Protein AF-A0A4V1TJK2-F1 (afdb_monomer)

Radius of gyration: 17.19 Å; Cα contacts (8 Å, |Δi|>4): 126; chains: 1; bounding box: 42×38×43 Å

pLDDT: mean 94.97, std 5.91, range [53.81, 98.56]

Sequence (138 aa):
MARKPAAELARRMMTILERGEYEVGGRTVSIAHELERAVAATREIDPDTAIAPVVPGARATRIEVTRETTLDAARRLHGEGLAPCALTFASARNPGGGFLNGARAQEESLARSSGLYACLSHRRMYAHHRERHDALYS

Foldseek 3Di:
DDLVVLLVLLVVLVVCLVVQWDDDPNDIDGNNVVLVVLQVPQDDADPPHDDDDDDDDPDDDDDDDDPDQQVRVCVVCVVVVDDDDGDDPDDQADQLPCRNSSDDDNSSVDSSPDSRSSNRPPDPSNVVCVVVVDPVRD

Secondary structure (DSSP, 8-state):
--HHHHHHHHHHHHHHHHHTEEEETTEEEE-HHHHHHHHHH-----TTPPPPPPPPPSSPPP----S--HHHHHHHHHHTT----------SSSTTTTGGGT--SHHHHHHHSSTHHHHHTT-THHHHHHHH--SS--

Nearest PDB structures (foldseek):
  3sih-assembly1_A  TM=9.021E-01  e=3.061E-08  Thermomonospora curvata DSM 43183
  3sij-assembly1_A  TM=8.797E-01  e=1.061E-07  Thermomonospora curvata DSM 43183
  3sii-assembly1_A  TM=8.650E-01  e=1.194E-07  Thermomonospora curvata DSM 43183
  6hel-assembly1_A-2  TM=2.239E-01  e=3.386E+00  Homo sapiens

Mean predicted aligned error: 3.97 Å

Solvent-accessible surface area (backbone atoms only — not comparable to full-atom values): 8543 Å² total; per-residue (Å²): 133,78,40,66,66,44,21,50,44,24,54,52,38,50,52,28,65,75,67,22,36,49,77,56,95,94,38,79,45,76,43,42,70,63,45,52,52,48,40,71,67,54,78,88,80,60,97,82,59,85,74,78,84,87,73,85,71,98,65,86,85,86,85,84,88,76,92,64,52,75,66,56,50,40,50,51,43,37,73,75,74,46,88,69,84,83,89,70,73,65,50,62,60,35,68,33,45,49,19,69,76,17,45,86,54,69,28,18,51,46,32,44,71,50,67,51,34,66,44,44,53,90,50,64,63,31,56,53,44,60,72,65,71,55,90,83,68,131

Structure (mmCIF, N/CA/C/O backbone):
data_AF-A0A4V1TJK2-F1
#
_entry.id   AF-A0A4V1TJK2-F1
#
loop_
_atom_site.group_PDB
_atom_site.id
_atom_site.type_symbol
_atom_site.label_atom_id
_atom_site.label_alt_id
_atom_site.label_comp_id
_atom_site.label_asym_id
_atom_site.label_entity_id
_atom_site.label_seq_id
_atom_site.pdbx_PDB_ins_code
_atom_site.Cartn_x
_atom_site.Cartn_y
_atom_site.Cartn_z
_atom_site.occupancy
_atom_site.B_iso_or_equiv
_atom_site.auth_seq_id
_atom_site.auth_comp_id
_atom_site.auth_asym_id
_atom_site.auth_atom_id
_atom_site.pdbx_PDB_model_num
ATOM 1 N N . MET A 1 1 ? -4.522 22.244 1.497 1.00 53.81 1 MET A N 1
ATOM 2 C CA . MET A 1 1 ? -5.106 21.232 2.417 1.00 53.81 1 MET A CA 1
ATOM 3 C C . MET A 1 1 ? -4.119 20.924 3.543 1.00 53.81 1 MET A C 1
ATOM 5 O O . MET A 1 1 ? -2.932 20.820 3.267 1.00 53.81 1 MET A O 1
ATOM 9 N N . ALA A 1 2 ? -4.572 20.796 4.795 1.00 64.25 2 ALA A N 1
ATOM 10 C CA . ALA A 1 2 ? -3.681 20.627 5.951 1.00 64.25 2 ALA A CA 1
ATOM 11 C C . ALA A 1 2 ? -3.023 19.230 6.007 1.00 64.25 2 ALA A C 1
ATOM 13 O O . ALA A 1 2 ? -3.687 18.213 5.791 1.00 64.25 2 ALA A O 1
ATOM 14 N N . ARG A 1 3 ? -1.721 19.170 6.327 1.00 72.19 3 ARG A N 1
ATOM 15 C CA . ARG A 1 3 ? -0.961 17.911 6.502 1.00 72.19 3 ARG A CA 1
ATOM 16 C C . ARG A 1 3 ? -1.275 17.196 7.826 1.00 72.19 3 ARG A C 1
ATOM 18 O O . ARG A 1 3 ? -1.268 15.970 7.863 1.00 72.19 3 ARG A O 1
ATOM 25 N N . LYS A 1 4 ? -1.623 17.946 8.882 1.00 75.00 4 LYS A N 1
ATOM 26 C CA . LYS A 1 4 ? -1.894 17.411 10.233 1.00 75.00 4 LYS A CA 1
ATOM 27 C C . LYS A 1 4 ? -2.957 16.290 10.261 1.00 75.00 4 LYS A C 1
ATOM 29 O O . LYS A 1 4 ? -2.625 15.220 10.766 1.00 75.00 4 LYS A O 1
ATOM 34 N N . PRO A 1 5 ? -4.143 16.437 9.631 1.00 89.19 5 PRO A N 1
ATOM 35 C CA . PRO A 1 5 ? -5.156 15.375 9.634 1.00 89.19 5 PRO A CA 1
ATOM 36 C C . PRO A 1 5 ? -4.700 14.083 8.942 1.00 89.19 5 PRO A C 1
ATOM 38 O O . PRO A 1 5 ? -5.034 12.986 9.373 1.00 89.19 5 PRO A O 1
ATOM 41 N N . ALA A 1 6 ? -3.906 14.191 7.870 1.00 88.62 6 ALA A N 1
ATOM 42 C CA . ALA A 1 6 ? -3.419 13.016 7.147 1.00 88.62 6 ALA A CA 1
ATOM 43 C C . ALA A 1 6 ? -2.388 12.227 7.972 1.00 88.62 6 ALA A C 1
ATOM 45 O O . ALA A 1 6 ? -2.414 11.000 7.969 1.00 88.62 6 ALA A O 1
ATOM 46 N N . ALA A 1 7 ? -1.520 12.922 8.712 1.00 92.12 7 ALA A N 1
ATOM 47 C CA . ALA A 1 7 ? -0.564 12.287 9.615 1.00 92.12 7 ALA A CA 1
ATOM 48 C C . ALA A 1 7 ? -1.255 11.613 10.819 1.00 92.12 7 ALA A C 1
ATOM 50 O O . ALA A 1 7 ? -0.816 10.563 11.280 1.00 92.12 7 ALA A O 1
ATOM 51 N N . G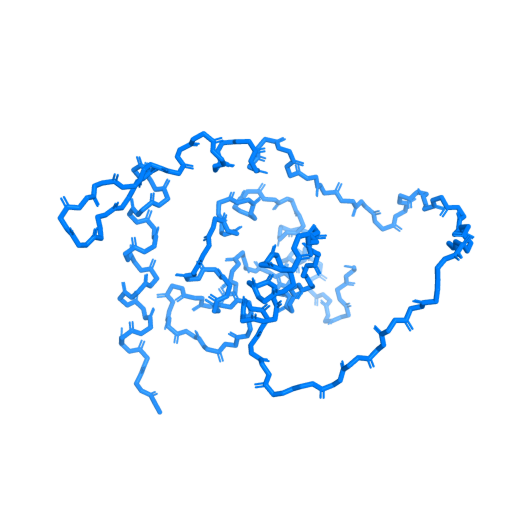LU A 1 8 ? -2.355 12.181 11.324 1.00 94.75 8 GLU A N 1
ATOM 52 C CA . GLU A 1 8 ? -3.165 11.551 12.377 1.00 94.75 8 GLU A CA 1
ATOM 53 C C . GLU A 1 8 ? -3.817 10.252 11.903 1.00 94.75 8 GLU A C 1
ATOM 55 O O . GLU A 1 8 ? -3.751 9.247 12.608 1.00 94.75 8 GLU A O 1
ATOM 60 N N . LEU A 1 9 ? -4.388 10.249 10.695 1.00 94.88 9 LEU A N 1
ATOM 61 C CA . LEU A 1 9 ? -4.925 9.033 10.082 1.00 94.88 9 LEU A CA 1
ATOM 62 C C . LEU A 1 9 ? -3.839 7.972 9.886 1.00 94.88 9 LEU A C 1
ATOM 64 O O . LEU A 1 9 ? -4.075 6.807 10.181 1.00 94.88 9 LEU A O 1
ATOM 68 N N . ALA A 1 10 ? -2.639 8.374 9.459 1.00 95.75 10 ALA A N 1
ATOM 69 C CA . ALA A 1 10 ? -1.513 7.456 9.323 1.00 95.75 10 ALA A CA 1
ATOM 70 C C . ALA A 1 10 ? -1.119 6.818 10.665 1.00 95.75 10 ALA A C 1
ATOM 72 O O . ALA A 1 10 ? -0.953 5.605 10.734 1.00 95.75 10 ALA A O 1
ATOM 73 N N . ARG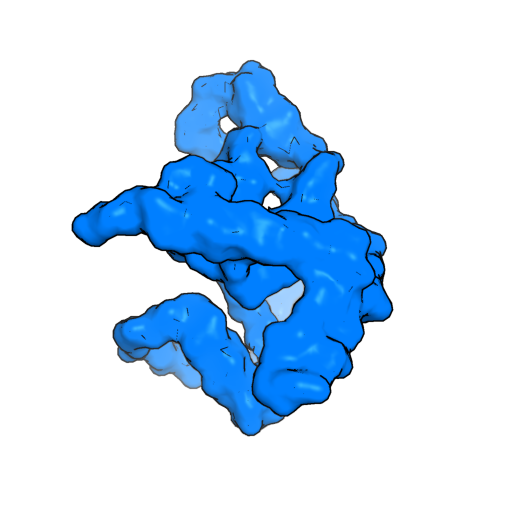 A 1 11 ? -1.048 7.601 11.752 1.00 96.94 11 ARG A N 1
ATOM 74 C CA . ARG A 1 11 ? -0.777 7.062 13.097 1.00 96.94 11 ARG A CA 1
ATOM 75 C C . ARG A 1 11 ? -1.864 6.100 13.572 1.00 96.94 11 ARG A C 1
ATOM 77 O O . ARG A 1 11 ? -1.536 5.047 14.101 1.00 96.94 11 ARG A O 1
ATOM 84 N N . ARG A 1 12 ? -3.143 6.428 13.348 1.00 96.81 12 ARG A N 1
ATOM 85 C CA . ARG A 1 12 ? -4.255 5.513 13.664 1.00 96.81 12 ARG A CA 1
ATOM 86 C C . ARG A 1 12 ? -4.139 4.210 12.883 1.00 96.81 12 ARG A C 1
ATOM 88 O O . ARG A 1 12 ? -4.296 3.150 13.471 1.00 96.81 12 ARG A O 1
ATOM 95 N N . MET A 1 13 ? -3.821 4.289 11.591 1.00 97.62 13 MET A N 1
ATOM 96 C CA . MET A 1 13 ? -3.612 3.103 10.765 1.00 97.62 13 MET A CA 1
ATOM 97 C C . MET A 1 13 ? -2.485 2.229 11.323 1.00 97.62 13 MET A C 1
ATOM 99 O O . MET A 1 13 ? -2.664 1.024 11.422 1.00 97.62 13 MET A O 1
ATOM 103 N N . MET A 1 14 ? -1.370 2.814 11.774 1.00 98.06 14 MET A N 1
ATOM 104 C CA . MET A 1 14 ? -0.297 2.049 12.422 1.00 98.06 14 MET A CA 1
ATOM 105 C C . MET A 1 14 ? -0.776 1.300 13.668 1.00 98.06 14 MET A C 1
ATOM 107 O O . MET A 1 14 ? -0.477 0.119 13.807 1.00 98.06 14 MET A O 1
ATOM 111 N N . THR A 1 15 ? -1.575 1.940 14.526 1.00 98.19 15 THR A N 1
ATOM 112 C CA . THR A 1 15 ? -2.182 1.266 15.685 1.00 98.19 15 THR A CA 1
ATOM 113 C C . THR A 1 15 ? -3.104 0.119 15.266 1.00 98.19 15 THR A C 1
ATOM 115 O O . THR A 1 15 ? -3.107 -0.925 15.909 1.00 98.19 15 THR A O 1
ATOM 118 N N . ILE A 1 16 ? -3.870 0.284 14.185 1.00 98.50 16 ILE A N 1
ATOM 119 C CA . ILE A 1 16 ? -4.744 -0.771 13.648 1.00 98.50 16 ILE A CA 1
ATOM 1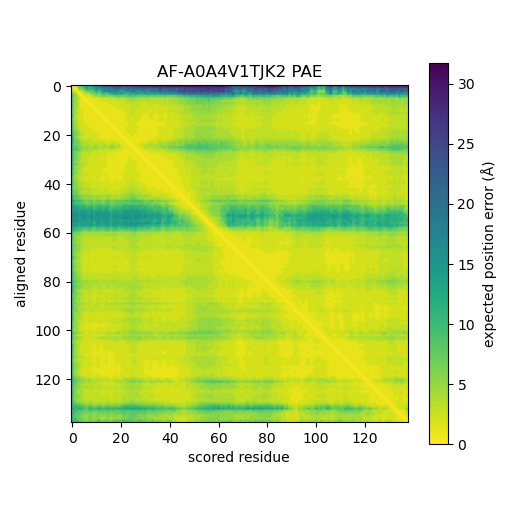20 C C . ILE A 1 16 ? -3.916 -1.952 13.127 1.00 98.50 16 ILE A C 1
ATOM 122 O O . ILE A 1 16 ? -4.264 -3.097 13.393 1.00 98.50 16 ILE A O 1
ATOM 126 N N . LEU A 1 17 ? -2.813 -1.689 12.417 1.00 98.31 17 LEU A N 1
ATOM 127 C CA . LEU A 1 17 ? -1.910 -2.735 11.923 1.00 98.31 17 LEU A CA 1
ATOM 128 C C . LEU A 1 17 ? -1.241 -3.501 13.067 1.00 98.31 17 LEU A C 1
ATOM 130 O O . LEU A 1 17 ? -1.117 -4.716 12.984 1.00 98.31 17 LEU A O 1
ATOM 134 N N . GLU A 1 18 ? -0.833 -2.798 14.123 1.00 98.00 18 GLU A N 1
ATOM 135 C CA . GLU A 1 18 ? -0.211 -3.397 15.307 1.00 98.00 18 GLU A CA 1
ATOM 136 C C . GLU A 1 18 ? -1.196 -4.266 16.099 1.00 98.00 18 GLU A C 1
ATOM 138 O O . GLU A 1 18 ? -0.845 -5.357 16.538 1.00 98.00 18 GLU A O 1
ATOM 143 N N . ARG A 1 19 ? -2.441 -3.803 16.261 1.00 98.12 19 ARG A N 1
ATOM 144 C CA . ARG A 1 19 ? -3.480 -4.545 16.991 1.00 98.12 19 ARG A CA 1
ATOM 145 C C . ARG A 1 19 ? -4.136 -5.647 16.162 1.00 98.12 19 ARG A C 1
ATOM 147 O O . ARG A 1 19 ? -4.681 -6.585 16.729 1.00 98.12 19 ARG A O 1
ATOM 154 N N . GLY A 1 20 ? -4.131 -5.517 14.837 1.00 98.31 20 GLY A N 1
ATOM 155 C CA . GLY A 1 20 ? -4.873 -6.402 13.941 1.00 98.31 20 GLY A CA 1
ATOM 156 C C . GLY A 1 20 ? -6.392 -6.209 14.010 1.00 98.31 20 GLY A C 1
ATOM 157 O O . GLY A 1 20 ? -7.138 -7.101 13.613 1.00 98.31 20 GLY A O 1
ATOM 158 N N . GLU A 1 21 ? -6.872 -5.067 14.504 1.00 98.25 21 GLU A N 1
ATOM 159 C CA . GLU A 1 21 ? -8.299 -4.768 14.646 1.00 98.25 21 GLU A CA 1
ATOM 160 C C . GLU A 1 21 ? -8.577 -3.261 14.732 1.00 98.25 21 GLU A C 1
ATOM 162 O O . GLU A 1 21 ? -7.691 -2.454 15.028 1.00 98.25 21 GLU A O 1
ATOM 167 N N . TYR A 1 22 ? -9.826 -2.872 14.472 1.00 97.81 22 TYR A N 1
ATOM 168 C CA . TYR A 1 22 ? -10.311 -1.504 14.655 1.00 97.81 22 TYR A CA 1
ATOM 169 C C . TYR A 1 22 ? -11.783 -1.474 15.072 1.00 97.81 22 TYR A C 1
ATOM 171 O O . TYR A 1 22 ? -12.533 -2.416 14.827 1.00 97.81 22 TYR A O 1
ATOM 179 N N . GLU A 1 23 ? -12.218 -0.366 15.670 1.00 97.12 23 GLU A N 1
ATOM 180 C CA . GLU A 1 23 ? -13.617 -0.161 16.048 1.00 97.12 23 GLU A CA 1
ATOM 181 C C . GLU A 1 23 ? -14.361 0.704 15.031 1.00 97.12 23 GLU A C 1
ATOM 183 O O . GLU A 1 23 ? -13.874 1.746 14.584 1.00 97.12 23 GLU A O 1
ATOM 188 N N . VAL A 1 24 ? -15.585 0.298 14.696 1.00 95.94 24 VAL A N 1
ATOM 189 C CA . VAL A 1 24 ? -16.498 1.079 13.861 1.00 95.94 24 VAL A CA 1
ATOM 190 C C . VAL A 1 24 ? -17.946 0.835 14.275 1.00 95.94 24 VAL A C 1
ATOM 192 O O . VAL A 1 24 ? -18.424 -0.298 14.322 1.00 95.94 24 VAL A O 1
ATOM 195 N N . GLY A 1 25 ? -18.669 1.913 14.591 1.00 95.12 25 GLY A N 1
ATOM 196 C CA . GLY A 1 25 ? -20.086 1.835 14.965 1.00 95.12 25 GLY A CA 1
ATOM 197 C C . GLY A 1 25 ? -20.359 0.912 16.158 1.00 95.12 25 GLY A C 1
ATOM 198 O O . GLY A 1 25 ? -21.321 0.151 16.120 1.00 95.12 25 GLY A O 1
ATOM 199 N N . GLY A 1 26 ? -19.484 0.925 17.171 1.00 96.06 26 GLY A N 1
ATOM 200 C CA . GLY A 1 26 ? -19.605 0.086 18.370 1.00 96.06 26 GLY A CA 1
ATOM 201 C C . GLY A 1 26 ? -19.268 -1.394 18.161 1.00 96.06 26 GLY A C 1
ATOM 202 O O . GLY A 1 26 ? -19.532 -2.204 19.042 1.00 96.06 26 GLY A O 1
ATOM 203 N N . ARG A 1 27 ? -18.709 -1.763 17.002 1.00 97.19 27 ARG A N 1
ATOM 204 C CA . ARG A 1 27 ? -18.257 -3.125 16.706 1.00 97.19 27 ARG A CA 1
ATOM 205 C C . ARG A 1 27 ? -16.752 -3.148 16.500 1.00 97.19 27 ARG A C 1
ATOM 207 O O . ARG A 1 27 ? -16.222 -2.299 15.783 1.00 97.19 27 ARG A O 1
ATOM 214 N N . THR A 1 28 ? -16.101 -4.157 17.061 1.00 98.00 28 THR A N 1
ATOM 215 C CA . THR A 1 28 ? -14.706 -4.481 16.762 1.00 98.00 28 THR A CA 1
ATOM 216 C C . THR A 1 28 ? -14.648 -5.322 15.495 1.00 98.00 28 THR A C 1
ATOM 218 O O . THR A 1 28 ? -15.328 -6.342 15.379 1.00 98.00 28 THR A O 1
ATOM 221 N N . VAL A 1 29 ? -13.848 -4.881 14.531 1.00 98.31 29 VAL A N 1
ATOM 222 C CA . VAL A 1 29 ? -13.561 -5.598 13.292 1.00 98.31 29 VAL A CA 1
ATOM 223 C C . VAL A 1 29 ? -12.123 -6.081 13.366 1.00 98.31 29 VAL A C 1
ATOM 225 O O . VAL A 1 29 ? -11.196 -5.270 13.346 1.00 98.31 29 VAL A O 1
ATOM 228 N N . SER A 1 30 ? -11.941 -7.398 13.447 1.00 98.38 30 SER A N 1
ATOM 229 C CA . SER A 1 30 ? -10.618 -8.005 13.320 1.00 98.38 30 SER A CA 1
ATOM 230 C C . SER A 1 30 ? -10.211 -8.075 11.849 1.00 98.38 30 SER A C 1
ATOM 232 O O . SER A 1 30 ? -11.031 -8.376 10.983 1.00 98.38 30 SER A O 1
ATOM 234 N N . ILE A 1 31 ? -8.942 -7.777 11.589 1.00 98.44 31 ILE A N 1
ATOM 235 C CA . ILE A 1 31 ? -8.254 -7.938 10.302 1.00 98.44 31 ILE A CA 1
ATOM 236 C C . ILE A 1 31 ? -6.983 -8.786 10.452 1.00 98.44 31 ILE A C 1
ATOM 238 O O . ILE A 1 31 ? -6.189 -8.871 9.517 1.00 98.44 31 ILE A O 1
ATOM 242 N N . ALA A 1 32 ? -6.732 -9.337 11.645 1.00 98.44 32 ALA A N 1
ATOM 243 C CA . ALA A 1 32 ? -5.456 -9.945 12.007 1.00 98.44 32 ALA A CA 1
ATOM 244 C C . ALA A 1 32 ? -5.109 -11.116 11.081 1.00 98.44 32 ALA A C 1
ATOM 246 O O . ALA A 1 32 ? -4.000 -11.179 10.551 1.00 98.44 32 ALA A O 1
ATOM 247 N N . HIS A 1 33 ? -6.085 -11.990 10.819 1.00 98.44 33 HIS A N 1
ATOM 248 C CA . HIS A 1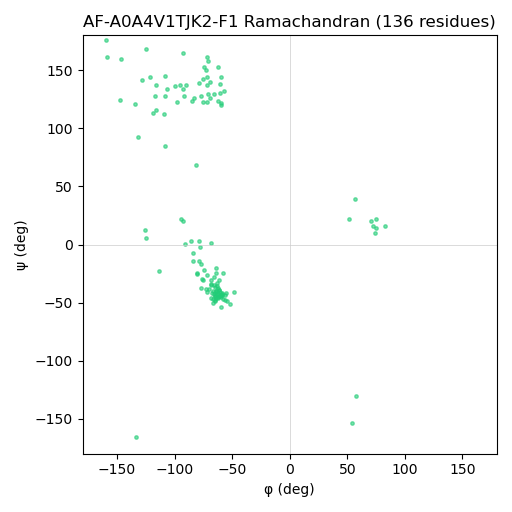 33 ? -5.888 -13.146 9.953 1.00 98.44 33 HIS A CA 1
ATOM 249 C C . HIS A 1 33 ? -5.593 -12.723 8.504 1.00 98.44 33 HIS A C 1
ATOM 251 O O . HIS A 1 33 ? -4.658 -13.234 7.879 1.00 98.44 33 HIS A O 1
ATOM 257 N N . GLU A 1 34 ? -6.383 -11.810 7.943 1.00 98.44 34 GLU A N 1
ATOM 258 C CA . GLU A 1 34 ? -6.209 -11.321 6.576 1.00 98.44 34 GLU A CA 1
ATOM 259 C C . GLU A 1 34 ? -4.878 -10.587 6.414 1.00 98.44 34 GLU A C 1
ATOM 261 O O . GLU A 1 34 ? -4.195 -10.770 5.404 1.00 98.44 34 GLU A O 1
ATOM 266 N N . LEU A 1 35 ? -4.490 -9.796 7.417 1.00 98.56 35 LEU A N 1
ATOM 267 C CA . LEU A 1 35 ? -3.229 -9.069 7.447 1.00 98.56 35 LEU A CA 1
ATOM 268 C C . LEU A 1 35 ? -2.035 -10.025 7.491 1.00 98.56 35 LEU A C 1
ATOM 270 O O . LEU A 1 35 ? -1.129 -9.893 6.670 1.00 98.56 35 LEU A O 1
ATOM 274 N N . GLU A 1 36 ? -2.053 -11.012 8.389 1.00 98.38 36 GLU A N 1
ATOM 275 C CA . GLU A 1 36 ? -1.002 -12.029 8.489 1.00 98.38 36 GLU A CA 1
ATOM 276 C C . GLU A 1 36 ? -0.842 -12.779 7.164 1.00 98.38 36 GLU A C 1
ATOM 278 O O . GLU A 1 36 ? 0.265 -12.892 6.633 1.00 98.38 36 GLU A O 1
ATOM 283 N N . ARG A 1 37 ? -1.959 -13.213 6.567 1.00 98.50 37 ARG A N 1
ATOM 284 C CA . ARG A 1 37 ? -1.947 -13.871 5.257 1.00 98.50 37 ARG A CA 1
ATOM 285 C C . ARG A 1 37 ? -1.375 -12.979 4.164 1.00 98.50 37 ARG A C 1
ATOM 287 O O . ARG A 1 37 ? -0.606 -13.470 3.342 1.00 98.50 37 ARG A O 1
ATOM 294 N N . ALA A 1 38 ? -1.742 -11.700 4.128 1.00 98.25 38 ALA A N 1
ATOM 295 C CA . ALA A 1 38 ? -1.241 -10.765 3.125 1.00 98.25 38 ALA A CA 1
ATOM 296 C C . ALA A 1 38 ? 0.275 -10.548 3.263 1.00 98.25 38 ALA A C 1
ATOM 298 O O . ALA A 1 38 ? 1.005 -10.615 2.271 1.00 98.25 38 ALA A O 1
ATOM 299 N N . VAL A 1 39 ? 0.768 -10.368 4.491 1.00 98.38 39 VAL A N 1
ATOM 300 C CA . VAL A 1 39 ? 2.201 -10.196 4.775 1.00 98.38 39 VAL A CA 1
ATOM 301 C C . VAL A 1 39 ? 2.987 -11.458 4.417 1.00 98.38 39 VAL A C 1
ATOM 303 O O . VAL A 1 39 ? 4.008 -11.362 3.731 1.00 98.38 39 VAL A O 1
ATOM 306 N N . ALA A 1 40 ? 2.497 -12.633 4.822 1.00 98.12 40 ALA A N 1
ATOM 307 C CA . ALA A 1 40 ? 3.133 -13.919 4.543 1.00 98.12 40 ALA A CA 1
ATOM 308 C C . ALA A 1 40 ? 3.139 -14.262 3.044 1.00 98.12 40 ALA A C 1
ATOM 310 O O . ALA A 1 40 ? 4.092 -14.857 2.545 1.00 98.12 40 ALA A O 1
ATOM 311 N N . ALA A 1 41 ? 2.094 -13.871 2.310 1.00 97.94 41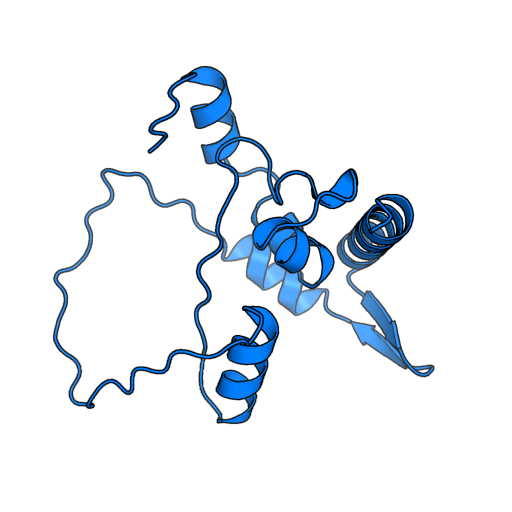 ALA A N 1
ATOM 312 C CA . ALA A 1 41 ? 1.987 -14.107 0.872 1.00 97.94 41 ALA A CA 1
ATOM 313 C C . ALA A 1 41 ? 2.710 -13.054 0.013 1.00 97.94 41 ALA A C 1
ATOM 315 O O . ALA A 1 41 ? 2.787 -13.221 -1.205 1.00 97.94 41 ALA A O 1
ATOM 316 N N . THR A 1 42 ? 3.229 -11.976 0.610 1.00 98.19 42 THR A N 1
ATOM 317 C CA . THR A 1 42 ? 3.934 -10.927 -0.134 1.00 98.19 42 THR A CA 1
ATOM 318 C C . THR A 1 42 ? 5.225 -11.478 -0.736 1.00 98.19 42 THR A C 1
ATOM 320 O O . THR A 1 42 ? 6.052 -12.062 -0.034 1.00 98.19 42 THR A O 1
ATOM 323 N N . ARG A 1 43 ? 5.424 -11.244 -2.036 1.00 96.00 43 ARG A N 1
ATOM 324 C CA . ARG A 1 43 ? 6.626 -11.648 -2.773 1.00 96.00 43 ARG A CA 1
ATOM 325 C C . ARG A 1 43 ? 7.317 -10.440 -3.387 1.00 96.00 43 ARG A C 1
ATOM 327 O O . ARG A 1 43 ? 6.652 -9.518 -3.850 1.00 96.00 43 ARG A O 1
ATOM 334 N N . GLU A 1 44 ? 8.642 -10.483 -3.401 1.00 95.56 44 GLU A N 1
ATOM 335 C CA . GLU A 1 44 ? 9.474 -9.597 -4.214 1.00 95.56 44 GLU A CA 1
ATOM 336 C C . GLU A 1 44 ? 9.800 -10.334 -5.516 1.00 95.56 44 GLU A C 1
ATOM 338 O O . GLU A 1 44 ? 10.039 -11.543 -5.499 1.00 95.56 44 GLU A O 1
ATOM 343 N N . ILE A 1 45 ? 9.723 -9.623 -6.636 1.00 94.25 45 ILE A N 1
ATOM 344 C CA . ILE A 1 45 ? 9.986 -10.156 -7.972 1.00 94.25 45 ILE A CA 1
ATOM 345 C C . ILE A 1 45 ? 11.203 -9.401 -8.490 1.00 94.25 45 ILE A C 1
ATOM 347 O O . ILE A 1 45 ? 11.137 -8.181 -8.641 1.00 94.25 45 ILE A O 1
ATOM 351 N N . ASP A 1 46 ? 12.305 -10.113 -8.717 1.00 93.12 46 ASP A N 1
ATOM 352 C CA . ASP A 1 46 ? 13.529 -9.509 -9.239 1.00 93.12 46 ASP A CA 1
ATOM 353 C C . ASP A 1 46 ? 13.368 -9.152 -10.731 1.00 93.12 46 ASP A C 1
ATOM 355 O O . ASP A 1 46 ? 12.620 -9.840 -11.437 1.00 93.12 46 ASP A O 1
ATOM 359 N N . PRO A 1 47 ? 14.058 -8.114 -11.245 1.00 92.06 47 PRO A N 1
ATOM 360 C CA . PRO A 1 47 ? 13.924 -7.669 -12.639 1.00 92.06 47 PRO A CA 1
ATOM 361 C C . PRO A 1 47 ? 14.247 -8.738 -13.694 1.00 92.06 47 PRO A C 1
ATOM 363 O O . PRO A 1 47 ? 13.771 -8.656 -14.824 1.00 92.06 47 PRO A O 1
ATOM 366 N N . ASP A 1 48 ? 15.062 -9.729 -13.341 1.00 92.12 48 ASP A N 1
ATOM 367 C CA . ASP A 1 48 ? 15.447 -10.868 -14.176 1.00 92.12 48 ASP A CA 1
ATOM 368 C C . ASP A 1 48 ? 14.515 -12.082 -14.018 1.00 92.12 48 ASP A C 1
ATOM 370 O O . ASP A 1 48 ? 14.702 -13.099 -14.692 1.00 92.12 48 ASP A O 1
ATOM 374 N N . THR A 1 49 ? 13.481 -11.984 -13.175 1.00 94.00 49 THR A N 1
ATOM 375 C CA . THR A 1 49 ? 12.483 -13.046 -13.015 1.00 94.00 49 THR A CA 1
ATOM 376 C C . THR A 1 49 ? 11.793 -13.308 -14.349 1.00 94.00 49 THR A C 1
ATOM 378 O O . THR A 1 49 ? 11.129 -12.436 -14.911 1.00 94.00 49 THR A O 1
ATOM 381 N N . ALA A 1 50 ? 11.905 -14.541 -14.844 1.00 92.75 50 ALA A N 1
ATOM 382 C CA . ALA A 1 50 ? 11.249 -14.951 -16.077 1.00 92.75 50 ALA A CA 1
ATOM 383 C C . ALA A 1 50 ? 9.724 -14.793 -15.961 1.00 92.75 50 ALA A C 1
ATOM 385 O O . ALA A 1 50 ? 9.078 -15.402 -15.105 1.00 92.75 50 ALA A O 1
ATOM 386 N N . ILE A 1 51 ? 9.144 -13.995 -16.855 1.00 88.94 51 ILE A N 1
ATOM 387 C CA . ILE A 1 51 ? 7.697 -13.809 -16.945 1.00 88.94 51 ILE A CA 1
ATOM 388 C C . ILE A 1 51 ? 7.150 -14.828 -17.943 1.00 88.94 51 ILE A C 1
ATOM 390 O O . ILE A 1 51 ? 7.627 -14.930 -19.074 1.00 88.94 51 ILE A O 1
ATOM 394 N N . ALA A 1 52 ? 6.143 -15.592 -17.519 1.00 88.94 52 ALA A N 1
ATOM 395 C CA . ALA A 1 52 ? 5.465 -16.533 -18.399 1.00 88.94 52 ALA A CA 1
ATOM 396 C C . ALA A 1 52 ? 4.843 -15.801 -19.607 1.00 88.94 52 ALA A C 1
ATOM 398 O O . ALA A 1 52 ? 4.342 -14.682 -19.456 1.00 88.94 52 ALA A O 1
ATOM 399 N N . PRO A 1 53 ? 4.836 -16.416 -20.803 1.00 88.12 53 PRO A N 1
ATOM 400 C CA . PRO A 1 53 ? 4.225 -15.809 -21.977 1.00 88.12 53 PRO A CA 1
ATOM 401 C C . PRO A 1 53 ? 2.730 -15.554 -21.745 1.00 88.12 53 PRO A C 1
ATOM 403 O O . PRO A 1 53 ? 2.014 -16.386 -21.185 1.00 88.12 53 PRO A O 1
ATOM 406 N N . VAL A 1 54 ? 2.257 -14.390 -22.192 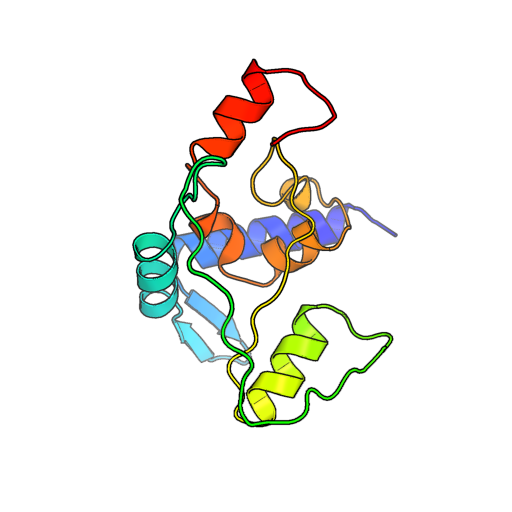1.00 87.75 54 VAL A N 1
ATOM 407 C CA . VAL A 1 54 ? 0.852 -13.994 -22.058 1.00 87.75 54 VAL A CA 1
ATOM 408 C C . VAL A 1 54 ? -0.001 -14.818 -23.017 1.00 87.75 54 VAL A C 1
ATOM 410 O O . VAL A 1 54 ? 0.192 -14.773 -24.230 1.00 87.75 54 VAL A O 1
ATOM 413 N N . VAL A 1 55 ? -0.986 -15.529 -22.472 1.00 88.00 55 VAL A N 1
ATOM 414 C CA . VAL A 1 55 ? -2.028 -16.199 -23.257 1.00 88.00 55 VAL A CA 1
ATOM 415 C C . VAL A 1 55 ? -3.271 -15.305 -23.264 1.00 88.00 55 VAL A C 1
ATOM 417 O O . VAL A 1 55 ? -3.766 -14.967 -22.184 1.00 88.00 55 VAL A O 1
ATOM 420 N N . PRO A 1 56 ? -3.793 -14.899 -24.437 1.00 87.88 56 PRO A N 1
ATOM 421 C CA . PRO A 1 56 ? -5.027 -14.128 -24.508 1.00 87.88 56 PRO A CA 1
ATOM 422 C C . PRO A 1 56 ? -6.187 -14.859 -23.826 1.00 87.88 56 PRO A C 1
ATOM 424 O O . PRO A 1 56 ? -6.427 -16.042 -24.065 1.00 87.88 56 PRO A O 1
ATOM 427 N N . GLY A 1 57 ? -6.922 -14.144 -22.975 1.00 87.00 57 GLY A N 1
ATOM 428 C CA . GLY A 1 57 ? -8.139 -14.669 -22.365 1.00 87.00 57 GLY A CA 1
ATOM 429 C C . GLY A 1 57 ? -9.285 -14.785 -23.376 1.00 87.00 57 GLY A C 1
ATOM 430 O O . GLY A 1 57 ? -9.329 -14.073 -24.374 1.00 87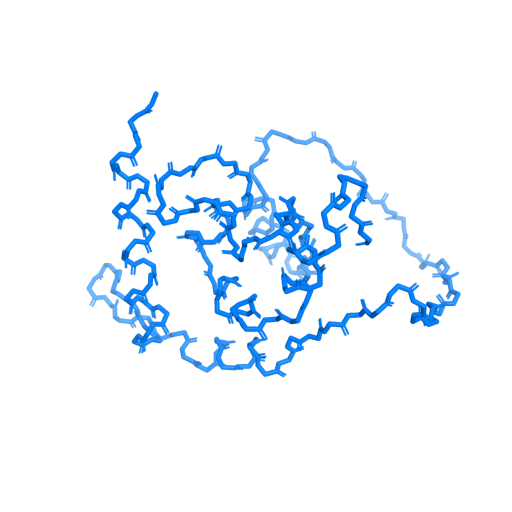.00 57 GLY A O 1
ATOM 431 N N . ALA A 1 58 ? -10.265 -15.642 -23.084 1.00 91.56 58 ALA A N 1
ATOM 432 C CA . ALA A 1 58 ? -11.444 -15.849 -23.935 1.00 91.56 58 ALA A CA 1
ATOM 433 C C . ALA A 1 58 ? -12.524 -14.750 -23.812 1.00 91.56 58 ALA A C 1
ATOM 435 O O . ALA A 1 58 ? -13.562 -14.824 -24.467 1.00 91.56 58 ALA A O 1
ATOM 436 N N . ARG A 1 59 ? -12.330 -13.757 -22.934 1.00 91.44 59 ARG A N 1
ATOM 437 C CA . ARG A 1 59 ? -13.306 -12.690 -22.662 1.00 91.44 59 ARG A CA 1
ATOM 438 C C . ARG A 1 59 ? -12.821 -11.367 -23.241 1.00 91.44 59 ARG A C 1
ATOM 440 O O . ARG A 1 59 ? -11.632 -11.070 -23.185 1.00 91.44 59 ARG A O 1
ATOM 447 N N . ALA A 1 60 ? -13.753 -10.554 -23.728 1.00 93.50 60 ALA A N 1
ATOM 448 C CA . ALA A 1 60 ? -13.456 -9.186 -24.132 1.00 93.50 60 ALA A CA 1
ATOM 449 C C . ALA A 1 60 ? -13.177 -8.306 -22.901 1.00 93.50 60 ALA A C 1
ATOM 451 O O . ALA A 1 60 ? -13.973 -8.272 -21.959 1.00 93.50 60 ALA A O 1
ATOM 452 N N . THR A 1 61 ? -12.061 -7.578 -22.920 1.00 94.12 61 THR A N 1
ATOM 453 C CA . THR A 1 61 ? -11.699 -6.634 -21.856 1.00 94.12 61 THR A CA 1
ATOM 454 C C . THR A 1 61 ? -12.538 -5.364 -21.966 1.00 94.12 61 THR A C 1
ATOM 456 O O . THR A 1 61 ? -12.491 -4.670 -22.981 1.00 94.12 61 THR A O 1
ATOM 459 N N . ARG A 1 62 ? -13.272 -5.020 -20.903 1.00 95.31 62 ARG A N 1
ATOM 460 C CA . ARG A 1 62 ? -13.931 -3.715 -20.764 1.00 95.31 62 ARG A CA 1
ATOM 461 C C . ARG A 1 62 ? -12.938 -2.711 -20.186 1.00 95.31 62 ARG A C 1
ATOM 463 O O . ARG A 1 62 ? -12.395 -2.941 -19.110 1.00 95.31 62 ARG A O 1
ATOM 470 N N . ILE A 1 63 ? -12.718 -1.608 -20.896 1.00 97.62 63 ILE A N 1
ATOM 471 C CA . ILE A 1 63 ? -11.823 -0.525 -20.472 1.00 97.62 63 ILE A CA 1
ATOM 472 C C . ILE A 1 63 ? -12.677 0.680 -20.085 1.00 97.62 63 ILE A C 1
ATOM 474 O O . ILE A 1 63 ? -13.525 1.116 -20.862 1.00 97.62 63 ILE A O 1
ATOM 478 N N . GLU A 1 64 ? -12.442 1.219 -18.892 1.00 98.19 64 GLU A N 1
ATOM 479 C CA . GLU A 1 64 ? -13.142 2.390 -18.362 1.00 98.19 64 GLU A CA 1
ATOM 480 C C . GLU A 1 64 ? -12.135 3.432 -17.885 1.00 98.19 64 GLU A C 1
ATOM 482 O O . GLU A 1 64 ? -11.115 3.095 -17.286 1.00 98.19 64 GLU A O 1
ATOM 487 N N . VAL A 1 65 ? -12.445 4.708 -18.115 1.00 98.38 65 VAL A N 1
ATOM 488 C CA . VAL A 1 65 ? -11.690 5.836 -17.564 1.00 98.38 65 VAL A CA 1
ATOM 489 C C . VAL A 1 65 ? -12.639 6.633 -16.684 1.00 98.38 65 VAL A C 1
ATOM 491 O O . VAL A 1 65 ? -13.609 7.214 -17.171 1.00 98.38 65 VAL A O 1
ATOM 494 N N . THR A 1 66 ? -12.379 6.640 -15.380 1.00 98.25 66 THR A N 1
ATOM 495 C CA . THR A 1 66 ? -13.253 7.258 -14.379 1.00 98.25 66 THR A CA 1
ATOM 496 C C . THR A 1 66 ? -12.481 8.269 -13.532 1.00 98.25 66 THR A C 1
ATOM 498 O O . THR A 1 66 ? -11.256 8.361 -13.590 1.00 98.25 66 THR A O 1
ATOM 501 N N . ARG A 1 67 ? -13.209 9.068 -12.745 1.00 98.31 67 ARG A N 1
ATOM 502 C CA . ARG A 1 67 ? -12.628 9.985 -11.745 1.00 98.31 67 ARG A CA 1
ATOM 503 C C . ARG A 1 67 ? -12.570 9.354 -10.348 1.00 98.31 67 ARG A C 1
ATOM 505 O O . ARG A 1 67 ? -12.565 10.072 -9.352 1.00 98.31 67 ARG A O 1
ATOM 512 N N . GLU A 1 68 ? -12.595 8.027 -10.269 1.00 98.38 68 GLU A N 1
ATOM 513 C CA . GLU A 1 68 ? -12.554 7.294 -9.004 1.00 98.38 68 GLU A CA 1
ATOM 514 C C . GLU A 1 68 ? -11.148 7.312 -8.398 1.00 98.38 68 GLU A C 1
ATOM 516 O O . GLU A 1 68 ? -10.136 7.385 -9.100 1.00 98.38 68 GLU A O 1
ATOM 521 N N . THR A 1 69 ? -11.075 7.194 -7.073 1.00 98.12 69 THR A N 1
ATOM 522 C CA . THR A 1 69 ? -9.820 6.799 -6.432 1.00 98.12 69 THR A CA 1
ATOM 523 C C . THR A 1 69 ? -9.553 5.316 -6.699 1.00 98.12 69 THR A C 1
ATOM 525 O O . THR A 1 69 ? -10.467 4.548 -7.004 1.00 98.12 69 THR A O 1
ATOM 528 N N . THR A 1 70 ? -8.304 4.874 -6.530 1.00 98.25 70 THR A N 1
ATOM 529 C CA . THR A 1 70 ? -7.944 3.457 -6.698 1.00 98.25 70 THR A CA 1
ATOM 530 C C . THR A 1 70 ? -8.784 2.530 -5.808 1.00 98.25 70 THR A C 1
ATOM 532 O O . THR A 1 70 ? -9.236 1.488 -6.275 1.00 98.25 70 THR A O 1
ATOM 535 N N . LEU A 1 71 ? -9.038 2.912 -4.548 1.00 97.88 71 LEU A N 1
ATOM 536 C CA . LEU A 1 71 ? -9.838 2.095 -3.628 1.00 97.88 71 LEU A CA 1
ATOM 537 C C . LEU A 1 71 ? -11.337 2.163 -3.916 1.00 97.88 71 LEU A C 1
ATOM 539 O O . LEU A 1 71 ? -12.023 1.176 -3.672 1.00 97.88 71 LEU A O 1
ATOM 543 N N . ASP A 1 72 ? -11.849 3.272 -4.456 1.00 98.38 72 ASP A N 1
ATOM 544 C CA . ASP A 1 72 ? -13.253 3.338 -4.874 1.00 98.38 72 ASP A CA 1
ATOM 545 C C . ASP A 1 72 ? -13.521 2.401 -6.053 1.00 98.38 72 ASP A C 1
ATOM 547 O O . ASP A 1 72 ? -14.448 1.594 -5.979 1.00 98.38 72 ASP A O 1
ATOM 551 N N . ALA A 1 73 ? -12.656 2.423 -7.073 1.00 98.50 73 ALA A N 1
ATOM 552 C CA . ALA A 1 73 ? -12.751 1.508 -8.206 1.00 98.50 73 ALA A CA 1
ATOM 553 C C . ALA A 1 73 ? -12.582 0.042 -7.765 1.00 98.50 73 ALA A C 1
ATOM 555 O O . ALA A 1 73 ? -13.384 -0.812 -8.138 1.00 98.50 73 ALA A O 1
ATOM 556 N N . ALA A 1 74 ? -11.589 -0.257 -6.916 1.00 98.19 74 ALA A N 1
ATOM 557 C CA . ALA A 1 74 ? -11.394 -1.607 -6.384 1.00 98.19 74 ALA A CA 1
ATOM 558 C C . ALA A 1 74 ? -12.614 -2.085 -5.579 1.00 98.19 74 ALA A C 1
ATOM 560 O O . ALA A 1 74 ? -13.070 -3.210 -5.761 1.00 98.19 74 ALA A O 1
ATOM 561 N N . ARG A 1 75 ? -13.190 -1.225 -4.731 1.00 98.25 75 ARG A N 1
ATOM 562 C CA . ARG A 1 75 ? -14.391 -1.545 -3.949 1.00 98.25 75 ARG A CA 1
ATOM 563 C C . ARG A 1 75 ? -15.606 -1.790 -4.840 1.00 98.25 75 ARG A C 1
ATOM 565 O O . ARG A 1 75 ? -16.338 -2.743 -4.587 1.00 98.25 75 ARG A O 1
ATOM 572 N N . ARG A 1 76 ? -15.814 -0.967 -5.872 1.00 98.31 76 ARG A N 1
ATOM 573 C CA . ARG A 1 76 ? -16.890 -1.155 -6.854 1.00 98.31 76 ARG A CA 1
ATOM 574 C C . ARG A 1 76 ? -16.750 -2.497 -7.574 1.00 98.31 76 ARG A C 1
ATOM 576 O O . ARG A 1 76 ? -17.674 -3.299 -7.515 1.00 98.31 76 ARG A O 1
ATOM 583 N N . LEU A 1 77 ? -15.583 -2.775 -8.160 1.00 98.31 77 LEU A N 1
ATOM 584 C CA . LEU A 1 77 ? -15.314 -4.031 -8.875 1.00 98.31 77 LEU A CA 1
ATOM 585 C C . LEU A 1 77 ? -15.437 -5.255 -7.958 1.00 98.31 77 LEU A C 1
ATOM 587 O O . LEU A 1 77 ? -15.979 -6.281 -8.359 1.00 98.31 77 LEU A O 1
ATOM 591 N N . HIS A 1 78 ? -14.979 -5.151 -6.709 1.00 98.00 78 HIS A N 1
ATOM 592 C CA . HIS A 1 78 ? -15.173 -6.210 -5.723 1.00 98.00 78 HIS A CA 1
ATOM 593 C C . HIS A 1 78 ? -16.659 -6.449 -5.413 1.00 98.00 78 HIS A C 1
ATOM 595 O O . HIS A 1 78 ? -17.092 -7.596 -5.341 1.00 98.00 78 HIS A O 1
ATOM 601 N N . GLY A 1 79 ? -17.459 -5.382 -5.298 1.00 98.12 79 GLY A N 1
ATOM 602 C CA . GLY A 1 79 ? -18.916 -5.464 -5.140 1.00 98.12 79 GLY A CA 1
ATOM 603 C C . GLY A 1 79 ? -19.642 -6.083 -6.342 1.00 98.12 79 GLY A C 1
ATOM 604 O O . GLY A 1 79 ? -20.708 -6.666 -6.174 1.00 98.12 79 GLY A O 1
ATOM 605 N N . GLU A 1 80 ? -19.044 -6.027 -7.533 1.00 97.19 80 GLU A N 1
ATOM 606 C CA . GLU A 1 80 ? -19.498 -6.738 -8.738 1.00 97.19 80 GLU A CA 1
ATOM 607 C C . GLU A 1 80 ? -19.091 -8.232 -8.745 1.00 97.19 80 GLU A C 1
ATOM 609 O O . GLU A 1 80 ? -19.351 -8.947 -9.711 1.00 97.19 80 GLU A O 1
ATOM 614 N N . GLY A 1 81 ? -18.456 -8.727 -7.674 1.00 97.19 81 GLY A N 1
ATOM 615 C CA . GLY A 1 81 ? -18.007 -10.116 -7.541 1.00 97.19 81 GLY A CA 1
ATOM 616 C C . GLY A 1 81 ? -16.657 -10.408 -8.203 1.00 97.19 81 GLY A C 1
ATOM 617 O O . GLY A 1 81 ? -16.320 -11.572 -8.421 1.00 97.19 81 GLY A O 1
ATOM 618 N N . LEU A 1 82 ? -15.880 -9.374 -8.541 1.00 96.69 82 LEU A N 1
ATOM 619 C CA . LEU A 1 82 ? -14.559 -9.515 -9.155 1.00 96.69 82 LEU A CA 1
ATOM 620 C C . LEU A 1 82 ? -13.434 -9.531 -8.103 1.00 96.69 82 LEU A C 1
ATOM 622 O O . LEU A 1 82 ? -13.605 -9.134 -6.949 1.00 96.69 82 LEU A O 1
ATOM 626 N N . ALA A 1 83 ? -12.246 -9.967 -8.530 1.00 96.19 83 ALA A N 1
ATOM 627 C CA . ALA A 1 83 ? -11.014 -9.949 -7.740 1.00 96.19 83 ALA A CA 1
ATOM 628 C C . ALA A 1 83 ? -10.055 -8.873 -8.291 1.00 96.19 83 ALA A C 1
ATOM 630 O O . ALA A 1 83 ? -9.222 -9.178 -9.148 1.00 96.19 83 ALA A O 1
ATOM 631 N N . PRO A 1 84 ? -10.199 -7.598 -7.883 1.00 97.50 84 PRO A N 1
ATOM 632 C CA . PRO A 1 84 ? -9.416 -6.506 -8.449 1.00 97.50 84 PRO A CA 1
ATOM 633 C C . PRO A 1 84 ? -7.940 -6.590 -8.042 1.00 97.50 84 PRO A C 1
ATOM 635 O O . PRO A 1 84 ? -7.611 -6.843 -6.885 1.00 97.50 84 PRO A O 1
ATOM 638 N N . CYS A 1 85 ? -7.052 -6.289 -8.990 1.00 97.62 85 CYS A N 1
ATOM 639 C CA . CYS A 1 85 ? -5.652 -5.969 -8.728 1.00 97.62 85 CYS A CA 1
ATOM 640 C C . CYS A 1 85 ? -5.454 -4.462 -8.922 1.00 97.62 85 CYS A C 1
ATOM 642 O O . CYS A 1 85 ? -5.944 -3.894 -9.899 1.00 97.62 85 CYS A O 1
ATOM 644 N N . ALA A 1 86 ? -4.759 -3.813 -7.990 1.00 97.62 86 ALA A N 1
ATOM 645 C CA . ALA A 1 86 ? -4.516 -2.377 -8.017 1.00 97.62 86 ALA A CA 1
ATOM 646 C C . ALA A 1 86 ? -3.016 -2.091 -8.127 1.00 97.62 86 ALA A C 1
ATOM 648 O O . ALA A 1 86 ? -2.222 -2.577 -7.323 1.00 97.62 86 ALA A O 1
ATOM 649 N N . LEU A 1 87 ? -2.639 -1.262 -9.101 1.00 98.19 87 LEU A N 1
ATOM 650 C CA . LEU A 1 87 ? -1.279 -0.747 -9.216 1.00 98.19 87 LEU A CA 1
ATOM 651 C C . LEU A 1 87 ? -1.058 0.370 -8.189 1.00 98.19 87 LEU A C 1
ATOM 653 O O . LEU A 1 87 ? -1.817 1.339 -8.150 1.00 98.19 87 LEU A O 1
ATOM 657 N N . THR A 1 88 ? 0.007 0.262 -7.399 1.00 97.25 88 THR A N 1
ATOM 658 C CA . THR A 1 88 ? 0.472 1.338 -6.512 1.00 97.25 88 THR A CA 1
ATOM 659 C C . THR A 1 88 ? 1.511 2.187 -7.239 1.00 97.25 88 THR A C 1
ATOM 661 O O . THR A 1 88 ? 2.443 1.652 -7.834 1.00 97.25 88 THR A O 1
ATOM 664 N N . PHE A 1 89 ? 1.391 3.512 -7.162 1.00 97.25 89 PHE A N 1
ATOM 665 C CA . PHE A 1 89 ? 2.394 4.461 -7.655 1.00 97.25 89 PHE A CA 1
ATOM 666 C C . PHE A 1 89 ? 3.496 4.611 -6.604 1.00 97.25 89 PHE A C 1
ATOM 668 O O . PHE A 1 89 ? 3.576 5.619 -5.906 1.00 97.25 89 PHE A O 1
ATOM 675 N N . ALA A 1 90 ? 4.258 3.531 -6.432 1.00 95.06 90 ALA A N 1
ATOM 676 C CA . ALA A 1 90 ? 5.108 3.314 -5.273 1.00 95.06 90 ALA A CA 1
ATOM 677 C C . ALA A 1 90 ? 6.341 4.222 -5.246 1.00 95.06 90 ALA A C 1
ATOM 679 O O . ALA A 1 90 ? 6.993 4.474 -6.261 1.00 95.06 90 ALA A O 1
ATOM 680 N N . SER A 1 91 ? 6.722 4.646 -4.046 1.00 96.50 91 SER A N 1
ATOM 681 C CA . SER A 1 91 ? 8.051 5.160 -3.775 1.00 96.50 91 SER A CA 1
ATOM 682 C C . SER A 1 91 ? 9.054 4.018 -3.858 1.00 96.50 91 SER A C 1
ATOM 684 O O . SER A 1 91 ? 8.964 3.045 -3.119 1.00 96.50 91 SER A O 1
ATOM 686 N N . ALA A 1 92 ? 10.094 4.179 -4.669 1.00 95.94 92 ALA A N 1
ATOM 687 C CA . ALA A 1 92 ? 11.197 3.222 -4.695 1.00 95.94 92 ALA A CA 1
ATOM 688 C C . ALA A 1 92 ? 11.970 3.150 -3.361 1.00 95.94 92 ALA A C 1
ATOM 690 O O . ALA A 1 92 ? 12.664 2.180 -3.091 1.00 95.94 92 ALA A O 1
ATOM 691 N N . ARG A 1 93 ? 11.887 4.173 -2.496 1.00 95.19 93 ARG A N 1
ATOM 692 C CA . ARG A 1 93 ? 12.792 4.308 -1.334 1.00 95.19 93 ARG A CA 1
ATOM 693 C C . ARG A 1 93 ? 12.121 4.174 0.025 1.00 95.19 93 ARG A C 1
ATOM 695 O O . ARG A 1 93 ? 12.818 3.869 0.995 1.00 95.19 93 ARG A O 1
ATOM 702 N N . ASN A 1 94 ? 10.814 4.414 0.111 1.00 96.69 94 ASN A N 1
ATOM 703 C CA . ASN A 1 94 ? 10.096 4.463 1.382 1.00 96.69 94 ASN A CA 1
ATOM 704 C C . ASN A 1 94 ? 8.789 3.665 1.291 1.00 96.69 94 ASN A C 1
ATOM 706 O O . ASN A 1 94 ? 7.942 4.027 0.479 1.00 96.69 94 ASN A O 1
ATOM 710 N N . PRO A 1 95 ? 8.578 2.634 2.124 1.00 97.06 95 PRO A N 1
ATOM 711 C CA . PRO A 1 95 ? 7.325 1.888 2.114 1.00 97.06 95 PRO A CA 1
ATOM 712 C C . PRO A 1 95 ? 6.149 2.799 2.480 1.00 97.06 95 PRO A C 1
ATOM 714 O O . PRO A 1 95 ? 6.147 3.425 3.542 1.00 97.06 95 PRO A O 1
ATOM 717 N N . GLY A 1 96 ? 5.147 2.878 1.602 1.00 96.44 96 GLY A N 1
ATOM 718 C CA . GLY A 1 96 ? 4.008 3.777 1.788 1.00 96.44 96 GLY A CA 1
ATOM 719 C C . GLY A 1 96 ? 4.354 5.255 1.569 1.00 96.44 96 GLY A C 1
ATOM 720 O O . GLY A 1 96 ? 3.607 6.128 2.017 1.00 96.44 96 GLY A O 1
ATOM 721 N N . GLY A 1 97 ? 5.488 5.553 0.932 1.00 96.12 97 GLY A N 1
ATOM 722 C CA . GLY A 1 97 ? 5.915 6.909 0.610 1.00 96.12 97 GLY A CA 1
ATOM 723 C C . GLY A 1 97 ? 6.029 7.804 1.845 1.00 96.12 97 GLY A C 1
ATOM 724 O O . GLY A 1 97 ? 6.652 7.458 2.849 1.00 96.12 97 GLY A O 1
ATOM 725 N N . GLY A 1 98 ? 5.426 8.993 1.779 1.00 95.94 98 GLY A N 1
ATOM 726 C CA . GLY A 1 98 ? 5.437 9.966 2.873 1.00 95.94 98 GLY A CA 1
ATOM 727 C C . GLY A 1 98 ? 4.238 9.882 3.825 1.00 95.94 98 GLY A C 1
ATOM 728 O O . GLY A 1 98 ? 3.924 10.892 4.467 1.00 95.94 98 GLY A O 1
ATOM 729 N N . PHE A 1 99 ? 3.511 8.758 3.898 1.00 96.06 99 PHE A N 1
ATOM 730 C CA . PHE A 1 99 ? 2.176 8.741 4.520 1.00 96.06 99 PHE A CA 1
ATOM 731 C C . PHE A 1 99 ? 2.174 9.115 6.009 1.00 96.06 99 PHE A C 1
ATOM 733 O O . PHE A 1 99 ? 1.290 9.866 6.429 1.00 96.06 99 PHE A O 1
ATOM 740 N N . LEU A 1 100 ? 3.192 8.699 6.775 1.00 93.88 100 LEU A N 1
ATOM 741 C CA . LEU A 1 100 ? 3.368 9.060 8.192 1.00 93.88 100 LEU A CA 1
ATOM 742 C C . LEU A 1 100 ? 3.539 10.573 8.401 1.00 93.88 100 LEU A C 1
ATOM 744 O O . LEU A 1 100 ? 3.079 11.124 9.400 1.00 93.88 100 LEU A O 1
ATOM 748 N N . ASN A 1 101 ? 4.127 11.261 7.420 1.00 94.50 101 ASN A N 1
ATOM 749 C CA . ASN A 1 101 ? 4.335 12.711 7.431 1.00 94.50 101 ASN A CA 1
ATOM 750 C C . ASN A 1 101 ? 3.115 13.489 6.900 1.00 94.50 101 ASN A C 1
ATOM 752 O O . ASN A 1 101 ? 3.150 14.716 6.772 1.00 94.50 101 ASN A O 1
ATOM 756 N N . GLY A 1 102 ? 2.026 12.788 6.567 1.00 91.38 102 GLY A N 1
ATOM 757 C CA . GLY A 1 102 ? 0.811 13.382 6.020 1.00 91.38 102 GLY A CA 1
ATOM 758 C C . GLY A 1 102 ? 0.935 13.810 4.557 1.00 91.38 102 GLY A C 1
ATOM 759 O O . GLY A 1 102 ? 0.164 14.670 4.115 1.00 91.38 102 GLY A O 1
ATOM 760 N N . ALA A 1 103 ? 1.889 13.241 3.807 1.00 93.44 103 ALA A N 1
ATOM 761 C CA . ALA A 1 103 ? 1.959 13.425 2.361 1.00 93.44 103 ALA A CA 1
ATOM 762 C C . ALA A 1 103 ? 0.706 12.858 1.677 1.00 93.44 103 ALA A C 1
ATOM 764 O O . ALA A 1 103 ? 0.018 11.980 2.206 1.00 93.44 103 ALA A O 1
ATOM 765 N N . ARG A 1 104 ? 0.359 13.417 0.518 1.00 92.38 104 ARG A N 1
ATOM 766 C CA . ARG A 1 104 ? -0.880 13.097 -0.192 1.00 92.38 104 ARG A CA 1
ATOM 767 C C . ARG A 1 104 ? -0.582 12.818 -1.658 1.00 92.38 104 ARG A C 1
ATOM 769 O O . ARG A 1 104 ? -0.612 13.736 -2.468 1.00 92.38 104 ARG A O 1
ATOM 776 N N . ALA A 1 105 ? -0.358 11.556 -1.974 1.00 95.12 105 ALA A N 1
ATOM 777 C CA . ALA A 1 105 ? -0.521 11.005 -3.304 1.00 95.12 105 ALA A CA 1
ATOM 778 C C . ALA A 1 105 ? -1.290 9.677 -3.204 1.00 95.12 105 ALA A C 1
ATOM 780 O O . ALA A 1 105 ? -1.970 9.396 -2.203 1.00 95.12 105 ALA A O 1
ATOM 781 N N . GLN A 1 106 ? -1.258 8.903 -4.284 1.00 97.69 106 GLN A N 1
ATOM 782 C CA . GLN A 1 106 ? -2.002 7.656 -4.394 1.00 97.69 106 GLN A CA 1
ATOM 783 C C . GLN A 1 106 ? -1.466 6.603 -3.416 1.00 97.69 106 GLN A C 1
ATOM 785 O O . GLN A 1 106 ? -2.249 6.099 -2.611 1.00 97.69 106 GLN A O 1
ATOM 790 N N . GLU A 1 107 ? -0.150 6.367 -3.388 1.00 97.88 107 GLU A N 1
ATOM 791 C CA . GLU A 1 107 ? 0.477 5.418 -2.461 1.00 97.88 107 GLU A CA 1
ATOM 792 C C . GLU A 1 107 ? 0.155 5.749 -1.001 1.00 97.88 107 GLU A C 1
ATOM 794 O O . GLU A 1 107 ? -0.294 4.875 -0.260 1.00 97.88 107 GLU A O 1
ATOM 799 N N . GLU A 1 108 ? 0.295 7.010 -0.573 1.00 97.62 108 GLU A N 1
ATOM 800 C CA . GLU A 1 108 ? 0.013 7.354 0.822 1.00 97.62 108 GLU A CA 1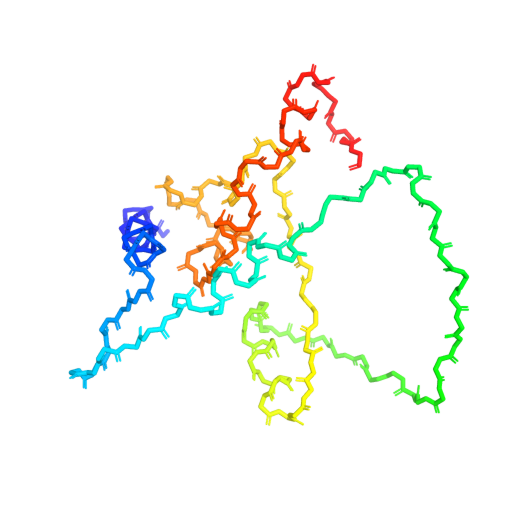
ATOM 801 C C . GLU A 1 108 ? -1.460 7.181 1.185 1.00 97.62 108 GLU A C 1
ATOM 803 O O . GLU A 1 108 ? -1.795 6.959 2.349 1.00 97.62 108 GLU A O 1
ATOM 808 N N . SER A 1 109 ? -2.357 7.323 0.210 1.00 96.94 109 SER A N 1
ATOM 809 C CA . SER A 1 109 ? -3.782 7.081 0.422 1.00 96.94 109 SER A CA 1
ATOM 810 C C . SER A 1 109 ? -4.062 5.588 0.579 1.00 96.94 109 SER A C 1
ATOM 812 O O . SER A 1 109 ? -4.789 5.219 1.495 1.00 96.94 109 SER A O 1
ATOM 814 N N . LEU A 1 110 ? -3.416 4.730 -0.217 1.00 97.81 110 LEU A N 1
ATOM 815 C CA . LEU A 1 110 ? -3.482 3.276 -0.042 1.00 97.81 110 LEU A CA 1
ATOM 816 C C . LEU A 1 110 ? -2.902 2.8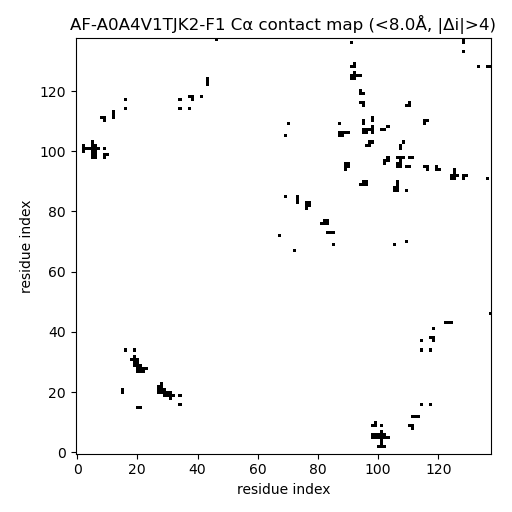44 1.312 1.00 97.81 110 LEU A C 1
ATOM 818 O O . LEU A 1 110 ? -3.545 2.092 2.042 1.00 97.81 110 LEU A O 1
ATOM 822 N N . ALA A 1 111 ? -1.733 3.369 1.686 1.00 97.81 111 ALA A N 1
ATOM 823 C CA . ALA A 1 111 ? -1.064 3.050 2.946 1.00 97.81 111 ALA A CA 1
ATOM 824 C C . ALA A 1 111 ? -1.871 3.483 4.183 1.00 97.81 111 ALA A C 1
ATOM 826 O O . ALA A 1 111 ? -1.843 2.801 5.201 1.00 97.81 111 ALA A O 1
ATOM 827 N N . ARG A 1 112 ? -2.628 4.589 4.104 1.00 97.38 112 ARG A N 1
ATOM 828 C CA . ARG A 1 112 ? -3.511 5.049 5.195 1.00 97.38 112 ARG A CA 1
ATOM 829 C C . ARG A 1 112 ? -4.835 4.298 5.305 1.00 97.38 112 ARG A C 1
ATOM 831 O O . ARG A 1 112 ? -5.540 4.492 6.292 1.00 97.38 112 ARG A O 1
ATOM 838 N N . SER A 1 113 ? -5.211 3.529 4.291 1.00 96.94 113 SER A N 1
ATOM 839 C CA . SER A 1 113 ? -6.555 2.953 4.177 1.00 96.94 113 SER A CA 1
ATOM 840 C C . SER A 1 113 ? -6.544 1.435 3.992 1.00 96.94 113 SER A C 1
ATOM 842 O O . SER A 1 113 ? -7.571 0.866 3.636 1.00 96.94 113 SER A O 1
ATOM 844 N N . SER A 1 114 ? -5.403 0.769 4.205 1.00 97.62 114 SER A N 1
ATOM 845 C CA . SER A 1 114 ? -5.264 -0.678 4.008 1.00 97.62 114 SER A CA 1
ATOM 846 C C . SER A 1 114 ? -4.073 -1.281 4.768 1.00 97.62 114 SER A C 1
ATOM 848 O O . SER A 1 114 ? -3.246 -0.565 5.329 1.00 97.62 114 SER A O 1
ATOM 850 N N . GLY A 1 115 ? -3.944 -2.612 4.702 1.00 97.88 115 GLY A N 1
ATOM 851 C CA . GLY A 1 115 ? -2.786 -3.388 5.167 1.00 97.88 115 GLY A CA 1
ATOM 852 C C . GLY A 1 115 ? -1.488 -3.204 4.367 1.00 97.88 115 GLY A C 1
ATOM 853 O O . GLY A 1 115 ? -0.493 -3.862 4.673 1.00 97.88 115 GLY A O 1
ATOM 854 N N . LEU A 1 116 ? -1.476 -2.342 3.339 1.00 98.00 116 LEU A N 1
ATOM 855 C CA . LEU A 1 116 ? -0.370 -2.231 2.383 1.00 98.00 116 LEU A CA 1
ATOM 856 C C . LEU A 1 116 ? 0.971 -1.941 3.065 1.00 98.00 116 LEU A C 1
ATOM 858 O O . LEU A 1 116 ? 1.968 -2.578 2.736 1.00 98.00 116 LEU A O 1
ATOM 862 N N . TYR A 1 117 ? 1.003 -1.028 4.041 1.00 98.25 117 TYR A N 1
ATOM 863 C CA . TYR A 1 117 ? 2.252 -0.687 4.723 1.00 98.25 117 TYR A CA 1
ATOM 864 C C . TYR A 1 117 ? 2.894 -1.905 5.399 1.00 98.25 117 TYR A C 1
ATOM 866 O O . TYR A 1 117 ? 4.100 -2.087 5.273 1.00 98.25 117 TYR A O 1
ATOM 874 N N . ALA A 1 118 ? 2.116 -2.775 6.048 1.00 98.19 118 ALA A N 1
ATOM 875 C CA . ALA A 1 118 ? 2.654 -3.978 6.687 1.00 98.19 118 ALA A CA 1
ATOM 876 C C . ALA A 1 118 ? 3.241 -4.962 5.662 1.00 98.19 118 ALA A C 1
ATOM 878 O O . ALA A 1 118 ? 4.278 -5.568 5.909 1.00 98.19 118 ALA A O 1
ATOM 879 N N . CYS A 1 119 ? 2.621 -5.074 4.483 1.00 98.25 119 CYS A N 1
ATOM 880 C CA . CYS A 1 119 ? 3.121 -5.924 3.399 1.00 98.25 119 CYS A CA 1
ATOM 881 C C . CYS A 1 119 ? 4.450 -5.398 2.834 1.00 98.25 119 CYS A C 1
ATOM 883 O O . CYS A 1 119 ? 5.362 -6.175 2.553 1.00 98.25 119 CYS A O 1
ATOM 885 N N . LEU A 1 120 ? 4.571 -4.075 2.697 1.00 97.56 120 LEU A N 1
ATOM 886 C CA . LEU A 1 120 ? 5.757 -3.397 2.168 1.00 97.56 120 LEU A CA 1
ATOM 887 C C . LEU A 1 120 ? 6.876 -3.227 3.204 1.00 97.56 120 LEU A C 1
ATOM 889 O O . LEU A 1 120 ? 8.046 -3.094 2.841 1.00 97.56 120 LEU A O 1
ATOM 893 N N . SER A 1 121 ? 6.539 -3.213 4.489 1.00 92.81 121 SER A N 1
ATOM 894 C CA . SER A 1 121 ? 7.521 -3.071 5.559 1.00 92.81 121 SER A CA 1
ATOM 895 C C . SER A 1 121 ? 8.503 -4.239 5.498 1.00 92.81 121 SER A C 1
ATOM 897 O O . SER A 1 121 ? 8.100 -5.394 5.403 1.00 92.81 121 SER A O 1
ATOM 899 N N . HIS A 1 122 ? 9.801 -3.931 5.534 1.00 91.44 122 HIS A N 1
ATOM 900 C CA . HIS A 1 122 ? 10.913 -4.898 5.492 1.00 91.44 122 HIS A CA 1
ATOM 901 C C . HIS A 1 122 ? 11.235 -5.542 4.134 1.00 91.44 122 HIS A C 1
ATOM 903 O O . HIS A 1 122 ? 12.018 -6.489 4.090 1.00 91.44 122 HIS A O 1
ATOM 909 N N . ARG A 1 123 ? 10.713 -5.018 3.019 1.00 96.75 123 ARG A N 1
ATOM 910 C CA . ARG A 1 123 ? 11.115 -5.486 1.680 1.00 96.75 123 ARG A CA 1
ATOM 911 C C . ARG A 1 123 ? 12.500 -4.978 1.278 1.00 96.75 123 ARG A C 1
ATOM 913 O O . ARG A 1 123 ? 12.876 -3.842 1.587 1.00 96.75 123 ARG A O 1
ATOM 920 N N . ARG A 1 124 ? 13.257 -5.830 0.586 1.00 96.00 124 ARG A N 1
ATOM 921 C CA . ARG A 1 124 ? 14.640 -5.586 0.154 1.00 96.00 124 ARG A CA 1
ATOM 922 C C . ARG A 1 124 ? 14.736 -4.509 -0.920 1.00 96.00 124 ARG A C 1
ATOM 924 O O . ARG A 1 124 ? 15.724 -3.772 -0.917 1.00 96.00 124 ARG A O 1
ATOM 931 N N . MET A 1 125 ? 13.713 -4.367 -1.769 1.00 95.31 125 MET A N 1
ATOM 932 C CA . MET A 1 125 ? 13.680 -3.361 -2.842 1.00 95.31 125 MET A CA 1
ATOM 933 C C . MET A 1 125 ? 14.059 -1.959 -2.340 1.00 95.31 125 MET A C 1
ATOM 935 O O . MET A 1 125 ? 14.877 -1.272 -2.944 1.00 95.31 125 MET A O 1
ATOM 939 N N . TYR A 1 126 ? 13.578 -1.565 -1.157 1.00 96.69 126 TYR A N 1
ATOM 940 C CA . TYR A 1 126 ? 13.821 -0.222 -0.641 1.00 96.69 126 TYR A CA 1
ATOM 941 C C . TYR A 1 126 ? 15.286 0.020 -0.271 1.00 96.69 126 TYR A C 1
ATOM 943 O O . TYR A 1 126 ? 15.772 1.140 -0.411 1.00 96.69 126 TYR A O 1
ATOM 951 N N . ALA A 1 127 ? 15.991 -0.999 0.230 1.00 95.50 127 ALA A N 1
ATOM 952 C CA . ALA A 1 127 ? 17.425 -0.893 0.492 1.00 95.50 127 ALA A CA 1
ATOM 953 C C . ALA A 1 127 ? 18.198 -0.786 -0.828 1.00 95.50 127 ALA A C 1
ATOM 955 O O . ALA A 1 127 ? 18.981 0.148 -0.991 1.00 95.50 127 ALA A O 1
ATOM 956 N N . HIS A 1 128 ? 17.862 -1.639 -1.804 1.00 94.94 128 HIS A N 1
ATOM 957 C CA . HIS A 1 128 ? 18.451 -1.614 -3.143 1.00 94.94 128 HIS A CA 1
ATOM 958 C C . HIS A 1 128 ? 18.376 -0.219 -3.789 1.00 94.94 128 HIS A C 1
ATOM 960 O O . HIS A 1 128 ? 19.389 0.336 -4.219 1.00 94.94 128 HIS A O 1
ATOM 966 N N . HIS A 1 129 ? 17.195 0.406 -3.810 1.00 96.00 129 HIS A N 1
ATOM 967 C CA . HIS A 1 129 ? 17.019 1.727 -4.428 1.00 96.00 129 HIS A CA 1
ATOM 968 C C . HIS A 1 129 ? 17.602 2.886 -3.612 1.00 96.00 129 HIS A C 1
ATOM 970 O O . HIS A 1 129 ? 17.862 3.958 -4.172 1.00 96.00 129 HIS A O 1
ATOM 976 N N . ARG A 1 130 ? 17.790 2.716 -2.296 1.00 95.06 130 ARG A N 1
ATOM 977 C CA . ARG A 1 130 ? 18.509 3.699 -1.472 1.00 95.06 130 ARG A CA 1
ATOM 978 C C . ARG A 1 130 ? 20.006 3.673 -1.755 1.00 95.06 130 ARG A C 1
ATOM 980 O O . ARG A 1 130 ? 20.588 4.745 -1.811 1.00 95.06 130 ARG A O 1
ATOM 987 N N . GLU A 1 131 ? 20.587 2.497 -1.974 1.00 94.88 131 GLU A N 1
ATOM 988 C CA . GLU A 1 131 ? 22.021 2.318 -2.244 1.00 94.88 131 GLU A CA 1
ATOM 989 C C . GLU A 1 131 ? 22.407 2.684 -3.684 1.00 94.88 131 GLU A C 1
ATOM 991 O O . GLU A 1 131 ? 23.462 3.268 -3.916 1.00 94.88 131 GLU A O 1
ATOM 996 N N . ARG A 1 132 ? 21.548 2.380 -4.666 1.00 92.19 132 ARG A N 1
ATOM 997 C CA . ARG A 1 132 ? 21.850 2.580 -6.095 1.00 92.19 132 ARG A CA 1
ATOM 998 C C . ARG A 1 132 ? 21.863 4.050 -6.535 1.00 92.19 132 ARG A C 1
ATOM 1000 O O . ARG A 1 132 ? 22.499 4.377 -7.528 1.00 92.19 132 ARG A O 1
ATOM 1007 N N . HIS A 1 133 ? 21.136 4.927 -5.838 1.00 87.31 133 HIS A N 1
ATOM 1008 C CA . HIS A 1 133 ? 21.017 6.365 -6.142 1.00 87.31 133 HIS A CA 1
ATOM 1009 C C . HIS A 1 133 ? 20.636 6.733 -7.595 1.00 87.31 133 HIS A C 1
ATOM 1011 O O . HIS A 1 133 ? 20.812 7.876 -8.009 1.00 87.31 133 HIS A O 1
ATOM 1017 N N . ASP A 1 134 ? 20.024 5.811 -8.335 1.00 93.69 134 ASP A N 1
ATOM 1018 C CA . ASP A 1 134 ? 19.516 6.034 -9.690 1.00 93.69 134 ASP A CA 1
ATOM 1019 C C . ASP A 1 134 ? 18.055 6.512 -9.644 1.00 93.69 134 ASP A C 1
ATOM 1021 O O . ASP A 1 134 ? 17.253 6.015 -8.847 1.00 93.69 134 ASP A O 1
ATOM 1025 N N . ALA A 1 135 ? 17.715 7.504 -10.467 1.00 93.69 135 ALA A N 1
ATOM 1026 C CA . ALA A 1 135 ? 16.362 8.044 -10.580 1.00 93.69 135 ALA A CA 1
ATOM 1027 C C . ALA A 1 135 ? 15.471 7.238 -11.540 1.00 93.69 135 ALA A C 1
ATOM 1029 O O . ALA A 1 135 ? 14.255 7.409 -11.507 1.00 93.69 135 ALA A O 1
ATOM 1030 N N . LEU A 1 136 ? 16.054 6.365 -12.369 1.00 95.38 136 LEU A N 1
ATOM 1031 C CA . LEU A 1 136 ? 15.305 5.442 -13.227 1.00 95.38 136 LEU A CA 1
ATOM 1032 C C . LEU A 1 136 ? 14.739 4.242 -12.454 1.00 95.38 136 LEU A C 1
ATOM 1034 O O . LEU A 1 136 ? 13.814 3.597 -12.937 1.00 95.38 136 LEU A O 1
ATOM 1038 N N . TYR A 1 137 ? 15.256 3.985 -11.246 1.00 93.88 137 TYR A N 1
ATOM 1039 C CA . TYR A 1 137 ? 14.909 2.826 -10.419 1.00 93.88 137 TYR A CA 1
ATOM 1040 C C . TYR A 1 137 ? 15.091 1.498 -11.182 1.00 93.88 137 TYR A C 1
ATOM 1042 O O . TYR A 1 137 ? 15.970 1.399 -12.039 1.00 93.88 137 TYR A O 1
ATOM 1050 N N . SER A 1 138 ? 14.352 0.455 -10.802 1.00 90.25 138 SER A N 1
ATOM 1051 C CA . SER A 1 138 ? 14.362 -0.864 -11.446 1.00 90.25 138 SER A CA 1
ATOM 1052 C C . SER A 1 138 ? 12.978 -1.479 -11.410 1.00 90.25 138 SER A C 1
ATOM 1054 O O . SER A 1 138 ? 12.342 -1.312 -10.341 1.00 90.25 138 SER A O 1
#